Protein AF-A0A350DF01-F1 (afdb_monomer_lite)

Foldseek 3Di:
DDDDDPPDAEEAEDALVVCLVPVCVV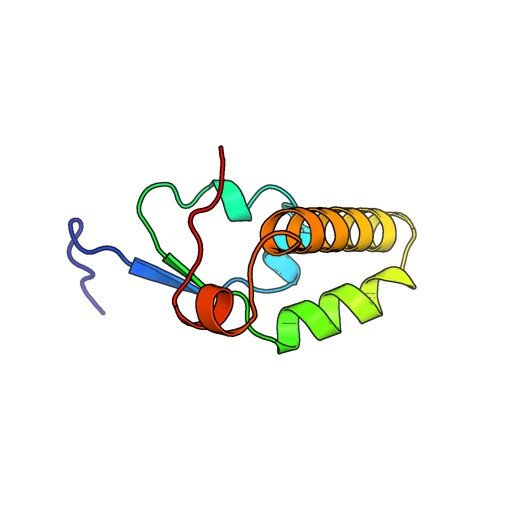VVSVRHHYDYDPVSLVVLVVQCPPDPSSVVSSVSSNVLVCVQCVVPDPVRVVVPDDDDD

Structure (mmCIF, N/CA/C/O backbone):
data_AF-A0A350DF01-F1
#
_entry.id   AF-A0A350DF01-F1
#
loop_
_atom_site.group_PDB
_atom_site.id
_atom_site.type_symbol
_atom_site.label_atom_id
_atom_site.label_alt_id
_atom_site.label_comp_id
_atom_site.label_asym_id
_atom_site.label_entity_id
_atom_site.label_seq_id
_atom_site.pdbx_PDB_ins_code
_atom_site.Cartn_x
_atom_site.Cartn_y
_atom_site.Cartn_z
_atom_site.occupancy
_atom_site.B_iso_or_equiv
_atom_site.auth_seq_id
_atom_site.auth_comp_id
_atom_site.auth_asym_id
_atom_site.auth_atom_id
_atom_site.pdbx_PDB_model_num
ATOM 1 N N . MET A 1 1 ? -16.815 -24.517 -8.673 1.00 41.44 1 MET A N 1
ATOM 2 C CA . MET A 1 1 ? -17.236 -23.113 -8.864 1.00 41.44 1 MET A CA 1
ATOM 3 C C . MET A 1 1 ? -17.590 -22.551 -7.498 1.00 41.44 1 MET A C 1
ATOM 5 O O . MET A 1 1 ? -18.622 -22.922 -6.954 1.00 41.44 1 MET A O 1
ATOM 9 N N . VAL A 1 2 ? -16.684 -21.780 -6.890 1.00 55.34 2 VAL A N 1
ATOM 10 C CA . VAL A 1 2 ? -16.883 -21.222 -5.543 1.00 55.34 2 VAL A CA 1
ATOM 11 C C . VAL A 1 2 ? -17.995 -20.175 -5.625 1.00 55.34 2 VAL A C 1
ATOM 13 O O . VAL A 1 2 ? -17.851 -19.171 -6.320 1.00 55.34 2 VAL A O 1
ATOM 16 N N . ARG A 1 3 ? -19.129 -20.426 -4.965 1.00 53.84 3 ARG A N 1
ATOM 17 C CA . ARG A 1 3 ? -20.161 -19.408 -4.751 1.00 53.84 3 ARG A CA 1
ATOM 18 C C . ARG A 1 3 ? -19.709 -18.559 -3.571 1.00 53.84 3 ARG A C 1
ATOM 20 O O . ARG A 1 3 ? -19.815 -18.992 -2.435 1.00 53.84 3 ARG A O 1
ATOM 27 N N . LEU A 1 4 ? -19.152 -17.387 -3.857 1.00 61.53 4 LEU A N 1
ATOM 28 C CA . LEU A 1 4 ? -18.862 -16.395 -2.828 1.00 61.53 4 LEU A CA 1
ATOM 29 C C . LEU A 1 4 ? -20.163 -15.673 -2.486 1.00 61.53 4 LEU A C 1
ATOM 31 O O . LEU A 1 4 ? -20.675 -14.893 -3.297 1.00 61.53 4 LEU A O 1
ATOM 35 N N . ASP A 1 5 ? -20.692 -15.951 -1.300 1.00 58.56 5 ASP A N 1
ATOM 36 C CA . ASP A 1 5 ? -21.833 -15.244 -0.737 1.00 58.56 5 ASP A CA 1
ATOM 37 C C . ASP A 1 5 ? -21.608 -13.728 -0.807 1.00 58.56 5 ASP A C 1
ATOM 39 O O . ASP A 1 5 ? -20.556 -13.196 -0.451 1.00 58.56 5 ASP A O 1
ATOM 43 N N . LYS A 1 6 ? -22.606 -13.012 -1.328 1.00 57.50 6 LYS A N 1
ATOM 44 C CA . LYS A 1 6 ? -22.525 -11.584 -1.681 1.00 57.50 6 LYS A CA 1
ATOM 45 C C . LYS A 1 6 ? -22.447 -10.638 -0.466 1.00 57.50 6 LYS A C 1
ATOM 47 O O . LYS A 1 6 ? -22.436 -9.433 -0.660 1.00 57.50 6 LYS A O 1
ATOM 52 N N . LYS A 1 7 ? -22.447 -11.183 0.757 1.00 59.91 7 LYS A N 1
ATOM 53 C CA . LYS A 1 7 ? -22.457 -10.457 2.041 1.00 59.91 7 LY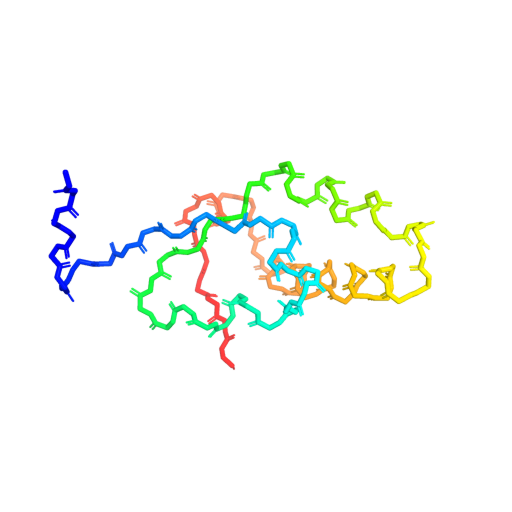S A CA 1
ATOM 54 C C . LYS A 1 7 ? -21.178 -10.623 2.872 1.00 59.91 7 LYS A C 1
ATOM 56 O O . LYS A 1 7 ? -21.090 -10.024 3.935 1.00 59.91 7 LYS A O 1
ATOM 61 N N . ALA A 1 8 ? -20.229 -11.454 2.443 1.00 69.75 8 ALA A N 1
ATOM 62 C CA . ALA A 1 8 ? -18.985 -11.655 3.178 1.00 69.75 8 ALA A CA 1
ATOM 63 C C . ALA A 1 8 ? -17.926 -10.644 2.721 1.00 69.75 8 ALA A C 1
ATOM 65 O O . ALA A 1 8 ? -17.679 -10.537 1.517 1.00 69.75 8 ALA A O 1
ATOM 66 N N . THR A 1 9 ? -17.285 -9.960 3.674 1.00 78.06 9 THR A N 1
ATOM 67 C CA . THR A 1 9 ? -16.035 -9.219 3.456 1.00 78.06 9 THR A CA 1
ATOM 68 C C . THR A 1 9 ? -15.038 -10.169 2.803 1.00 78.06 9 THR A C 1
ATOM 70 O O . THR A 1 9 ? -14.677 -11.201 3.371 1.00 78.06 9 THR A O 1
ATOM 73 N N . ARG A 1 10 ? -14.663 -9.877 1.558 1.00 86.81 10 ARG A N 1
ATOM 74 C CA . ARG A 1 10 ? -13.668 -10.667 0.817 1.00 86.81 10 ARG A CA 1
ATOM 75 C C . ARG A 1 10 ? -12.295 -10.055 1.023 1.00 86.81 10 ARG A C 1
ATOM 77 O O . ARG A 1 10 ? -12.170 -8.841 1.131 1.00 86.81 10 ARG A O 1
ATOM 84 N N . LEU A 1 11 ? -11.292 -10.919 1.018 1.00 88.88 11 LEU A N 1
ATOM 85 C CA . LEU A 1 11 ? -9.891 -10.539 1.021 1.00 88.88 11 LEU A CA 1
ATOM 86 C C . LEU A 1 11 ? -9.402 -10.479 -0.430 1.00 88.88 11 LEU A C 1
ATOM 88 O O . LEU A 1 11 ? -9.444 -11.493 -1.132 1.00 88.88 11 LEU A O 1
ATOM 92 N N . TYR A 1 12 ? -8.947 -9.315 -0.880 1.00 90.69 12 TYR A N 1
ATOM 93 C CA . TYR A 1 12 ? -8.277 -9.155 -2.166 1.00 90.69 12 TYR A CA 1
ATOM 94 C C . TYR A 1 12 ? -6.773 -9.105 -1.960 1.00 90.69 12 TYR A C 1
ATOM 96 O O . TYR A 1 12 ? -6.269 -8.355 -1.130 1.00 90.69 12 TYR A O 1
ATOM 104 N N . VAL A 1 13 ? -6.049 -9.890 -2.748 1.00 91.38 13 VAL A N 1
ATOM 105 C CA . VAL A 1 13 ? -4.592 -9.811 -2.811 1.00 91.38 13 VAL A CA 1
ATOM 106 C C . VAL A 1 13 ? -4.241 -8.989 -4.039 1.00 91.38 13 VAL A C 1
ATOM 108 O O . VAL A 1 13 ? -4.592 -9.378 -5.155 1.00 91.38 13 VAL A O 1
ATOM 111 N N . LEU A 1 14 ? -3.602 -7.841 -3.836 1.00 91.69 14 LEU A N 1
ATOM 112 C CA . LEU A 1 14 ? -3.173 -6.990 -4.938 1.00 91.69 14 LEU A CA 1
ATOM 113 C C . LEU A 1 14 ? -1.845 -7.457 -5.515 1.00 91.69 14 LEU A C 1
ATOM 115 O O . LEU A 1 14 ? -0.970 -7.928 -4.797 1.00 91.69 14 LEU A O 1
ATOM 119 N N . ASP A 1 15 ? -1.724 -7.280 -6.825 1.00 93.81 15 ASP A N 1
ATOM 120 C CA . ASP A 1 15 ? -0.528 -7.534 -7.620 1.00 93.81 15 ASP A CA 1
ATOM 121 C C . ASP A 1 15 ? 0.068 -6.185 -8.061 1.00 93.81 15 ASP A C 1
ATOM 123 O O . ASP A 1 15 ? -0.650 -5.196 -8.258 1.00 93.81 15 ASP A O 1
ATOM 127 N N . THR A 1 16 ? 1.381 -6.148 -8.257 1.00 92.69 16 THR A N 1
ATOM 128 C CA . THR A 1 16 ? 2.122 -5.027 -8.832 1.00 92.69 16 THR A CA 1
ATOM 129 C C . THR A 1 16 ? 1.519 -4.559 -10.152 1.00 92.69 16 THR A C 1
ATOM 131 O O . THR A 1 16 ? 1.408 -3.355 -10.370 1.00 92.69 16 THR A O 1
ATOM 134 N N . ASN A 1 17 ? 1.080 -5.475 -11.022 1.00 91.62 17 ASN A N 1
ATOM 135 C CA . ASN A 1 17 ? 0.494 -5.100 -12.315 1.00 91.62 17 ASN A CA 1
ATOM 136 C C . ASN A 1 17 ? -0.784 -4.270 -12.155 1.00 91.62 17 ASN A C 1
ATOM 138 O O . ASN A 1 17 ? -0.976 -3.291 -12.875 1.00 91.62 17 ASN A O 1
ATOM 142 N N . VAL A 1 18 ? -1.634 -4.623 -11.187 1.00 93.12 18 VAL A N 1
ATOM 143 C CA . VAL A 1 18 ? -2.858 -3.865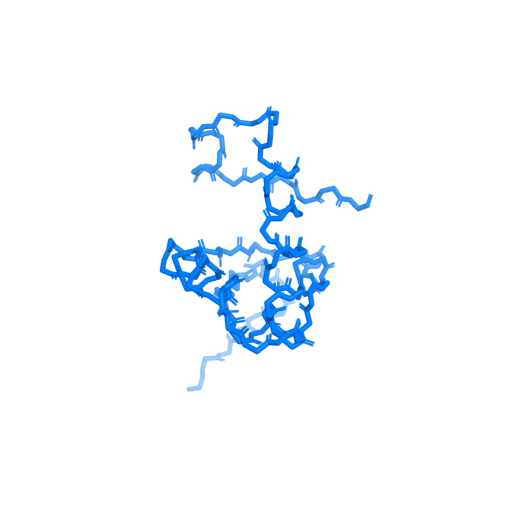 -10.898 1.00 93.12 18 VAL A CA 1
ATOM 144 C C . VAL A 1 18 ? -2.494 -2.454 -10.452 1.00 93.12 18 VAL A C 1
ATOM 146 O O . VAL A 1 18 ? -3.033 -1.496 -10.991 1.00 93.12 18 VAL A O 1
ATOM 149 N N . LEU A 1 19 ? -1.526 -2.324 -9.542 1.00 91.94 19 LEU A N 1
ATOM 150 C CA . LEU A 1 19 ? -1.077 -1.025 -9.043 1.00 91.94 19 LEU A CA 1
ATOM 151 C C . LEU A 1 19 ? -0.403 -0.184 -10.141 1.00 91.94 19 LEU A C 1
ATOM 153 O O . LEU A 1 19 ? -0.631 1.019 -10.220 1.00 91.94 19 LEU A O 1
ATOM 157 N N . ILE A 1 20 ? 0.402 -0.797 -11.016 1.00 91.94 20 ILE A N 1
ATOM 158 C CA . ILE A 1 20 ? 1.063 -0.105 -12.134 1.00 91.94 20 ILE A CA 1
ATOM 159 C C . ILE A 1 20 ? 0.049 0.424 -13.155 1.00 91.94 20 ILE A C 1
ATOM 161 O O . ILE A 1 20 ? 0.241 1.522 -13.681 1.00 91.94 20 ILE A O 1
ATOM 165 N N . HIS A 1 21 ? -1.007 -0.338 -13.446 1.00 91.00 21 HIS A N 1
ATOM 166 C CA . HIS A 1 21 ? -2.056 0.083 -14.374 1.00 91.00 21 HIS A CA 1
ATOM 167 C C . HIS A 1 21 ? -3.043 1.069 -13.742 1.00 91.00 21 HIS A C 1
ATOM 169 O O . HIS A 1 21 ? -3.501 1.985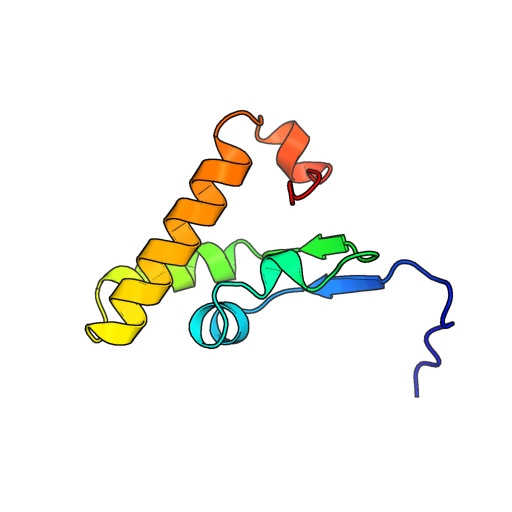 -14.424 1.00 91.00 21 HIS A O 1
ATOM 175 N N . ASP A 1 22 ? -3.337 0.908 -12.452 1.00 91.81 22 ASP A N 1
ATOM 176 C CA . ASP A 1 22 ? -4.196 1.790 -11.673 1.00 91.81 22 ASP A CA 1
ATOM 177 C C . ASP A 1 22 ? -3.572 2.093 -10.291 1.00 91.81 22 ASP A C 1
ATOM 179 O O . ASP A 1 22 ? -3.734 1.324 -9.338 1.00 91.81 22 ASP A O 1
ATOM 183 N N . PRO A 1 23 ? -2.913 3.258 -10.132 1.00 89.75 23 PRO A N 1
ATOM 184 C CA . PRO A 1 23 ? -2.328 3.683 -8.859 1.00 89.75 23 PRO A CA 1
ATOM 185 C C . PRO A 1 23 ? -3.371 3.919 -7.761 1.00 89.75 23 PRO A C 1
ATOM 187 O O . PRO A 1 23 ? -3.018 3.995 -6.586 1.00 89.75 23 PRO A O 1
ATOM 190 N N . THR A 1 24 ? -4.638 4.092 -8.146 1.00 89.62 24 THR A N 1
ATOM 191 C CA . THR A 1 24 ? -5.760 4.352 -7.239 1.00 89.62 24 THR A CA 1
ATOM 192 C C . THR A 1 24 ? -6.492 3.084 -6.818 1.00 89.62 24 THR A C 1
ATOM 194 O O . THR A 1 24 ? -7.362 3.157 -5.954 1.00 89.62 24 THR A O 1
ATOM 197 N N . ALA A 1 25 ? -6.088 1.915 -7.331 1.00 90.62 25 ALA A N 1
ATOM 198 C CA . ALA A 1 25 ? -6.733 0.635 -7.050 1.00 90.62 25 ALA A CA 1
ATOM 199 C C . ALA A 1 25 ? -6.908 0.358 -5.550 1.00 90.62 25 ALA A C 1
ATOM 201 O O . ALA A 1 25 ? -7.941 -0.169 -5.156 1.00 90.62 25 ALA A O 1
ATOM 202 N N . LEU A 1 26 ? -5.956 0.771 -4.703 1.00 87.00 26 LEU A N 1
ATOM 203 C CA . LEU A 1 26 ? -6.028 0.626 -3.240 1.00 87.00 26 LEU A CA 1
ATOM 204 C C . LEU A 1 26 ? -7.315 1.192 -2.620 1.00 87.00 26 LEU A C 1
ATOM 206 O O . LEU A 1 26 ? -7.763 0.687 -1.596 1.00 87.00 26 LEU A O 1
ATOM 210 N N . TYR A 1 27 ? -7.918 2.201 -3.246 1.00 87.94 27 TYR A N 1
ATOM 211 C CA . TYR A 1 27 ? -9.103 2.894 -2.743 1.00 87.94 27 TYR A CA 1
ATOM 212 C C . TYR A 1 27 ? -10.419 2.361 -3.327 1.00 87.94 27 TYR A C 1
ATOM 214 O O . TYR A 1 27 ? -11.488 2.816 -2.939 1.00 87.94 27 TYR A O 1
ATOM 222 N N . HIS A 1 28 ? -10.380 1.390 -4.246 1.00 87.38 28 HIS A N 1
ATOM 223 C CA . HIS A 1 28 ? -11.573 0.881 -4.936 1.00 87.38 28 HIS A CA 1
ATOM 224 C C . HIS A 1 28 ? -12.263 -0.296 -4.218 1.00 87.38 28 HIS A C 1
ATOM 226 O O . HIS A 1 28 ? -13.221 -0.870 -4.739 1.00 87.38 28 HIS A O 1
ATOM 232 N N . PHE A 1 29 ? -11.804 -0.665 -3.019 1.00 83.00 29 PHE A N 1
ATOM 233 C CA . PHE A 1 29 ? -12.224 -1.874 -2.301 1.00 83.00 29 PHE A CA 1
ATOM 234 C C . PHE A 1 29 ? -13.073 -1.579 -1.057 1.00 83.00 29 PHE A C 1
ATOM 236 O O . PHE A 1 29 ? -12.935 -2.255 -0.049 1.00 83.00 29 PHE A O 1
ATOM 243 N N . ASP A 1 30 ? -13.992 -0.614 -1.153 1.00 67.81 30 ASP A N 1
ATOM 244 C CA . ASP A 1 30 ? -14.746 0.062 -0.073 1.00 67.81 30 ASP A CA 1
ATOM 245 C C . ASP A 1 30 ? -15.477 -0.790 1.000 1.00 67.81 30 ASP A C 1
ATOM 247 O O . ASP A 1 30 ? -16.045 -0.231 1.936 1.00 67.81 30 ASP A O 1
ATOM 251 N N . GLU A 1 31 ? -15.447 -2.121 0.921 1.00 77.25 31 GLU A N 1
ATOM 252 C CA . GLU A 1 31 ? -16.024 -3.053 1.909 1.00 77.25 31 GLU A CA 1
ATOM 253 C C . GLU A 1 31 ? -15.160 -4.315 2.121 1.00 77.25 31 GLU A C 1
ATOM 255 O O . GLU A 1 31 ? -15.631 -5.326 2.647 1.00 77.25 31 GLU A O 1
ATOM 260 N N . HIS A 1 32 ? -13.915 -4.299 1.646 1.00 84.94 32 HIS A N 1
ATOM 261 C CA . HIS A 1 32 ? -13.084 -5.482 1.483 1.00 84.94 32 HIS A CA 1
ATOM 262 C C . HIS A 1 32 ? -11.668 -5.246 1.992 1.00 84.94 32 HIS A C 1
ATOM 264 O O . HIS A 1 32 ? -11.079 -4.189 1.774 1.00 84.94 32 HIS A O 1
ATOM 270 N N . ASP A 1 33 ? -11.107 -6.276 2.613 1.00 87.31 33 ASP A N 1
ATOM 271 C CA . ASP A 1 33 ? -9.733 -6.232 3.084 1.00 87.31 33 ASP A CA 1
ATOM 272 C C . ASP A 1 33 ? -8.784 -6.387 1.898 1.00 87.31 33 ASP A C 1
ATOM 274 O O . ASP A 1 33 ? -8.964 -7.253 1.035 1.00 87.31 33 ASP A O 1
ATOM 278 N N .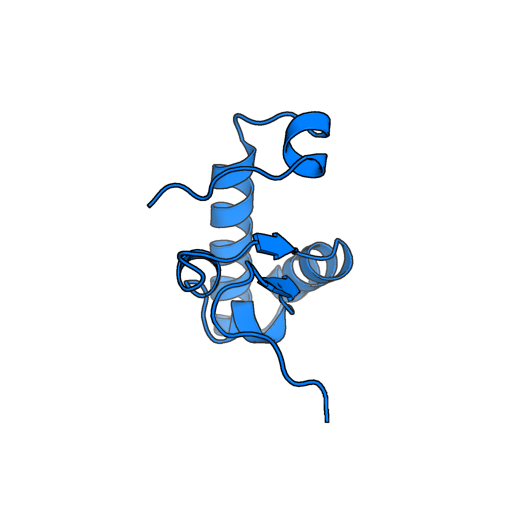 VAL A 1 34 ? -7.750 -5.554 1.866 1.00 90.00 34 VAL A N 1
ATOM 279 C CA . VAL A 1 34 ? -6.726 -5.574 0.825 1.00 90.00 34 VAL A CA 1
ATOM 280 C C . VAL A 1 34 ? -5.403 -5.997 1.438 1.00 90.00 34 VAL A C 1
ATOM 282 O O . VAL A 1 34 ? -4.906 -5.378 2.375 1.00 90.00 34 VAL A O 1
ATOM 285 N N . VAL A 1 35 ? -4.804 -7.038 0.872 1.00 91.38 35 VAL A N 1
ATOM 286 C CA . VAL A 1 35 ? -3.467 -7.507 1.226 1.00 91.38 35 VAL A CA 1
ATOM 287 C C . VAL A 1 35 ? -2.517 -7.164 0.099 1.00 91.38 35 VAL A C 1
ATOM 289 O O . VAL A 1 35 ? -2.745 -7.519 -1.058 1.00 91.38 35 VAL A O 1
ATOM 292 N N . ILE A 1 36 ? -1.418 -6.510 0.459 1.00 91.00 36 ILE A N 1
ATOM 293 C CA . ILE A 1 36 ? -0.289 -6.273 -0.433 1.00 91.00 36 ILE A CA 1
ATOM 294 C C . ILE A 1 36 ? 0.823 -7.233 -0.007 1.00 91.00 36 ILE A C 1
ATOM 296 O O . ILE A 1 36 ? 1.389 -7.066 1.076 1.00 91.00 36 ILE A O 1
ATOM 300 N N . PRO A 1 37 ? 1.137 -8.258 -0.812 1.00 92.38 37 PRO A N 1
ATOM 301 C CA . PRO A 1 37 ? 2.261 -9.140 -0.536 1.00 92.38 37 PRO A CA 1
ATOM 302 C C . PRO A 1 37 ? 3.581 -8.366 -0.479 1.00 92.38 37 PRO A C 1
ATOM 304 O O . PRO A 1 37 ? 3.794 -7.430 -1.249 1.00 92.38 37 PRO A O 1
ATOM 307 N N . MET A 1 38 ? 4.521 -8.812 0.358 1.00 91.12 38 MET A N 1
ATOM 308 C CA . MET A 1 38 ? 5.870 -8.227 0.406 1.00 91.12 38 MET A CA 1
ATOM 309 C C . MET A 1 38 ? 6.557 -8.255 -0.970 1.00 91.12 38 MET A C 1
ATOM 311 O O . MET A 1 38 ? 7.224 -7.298 -1.352 1.00 91.12 38 MET A O 1
ATOM 315 N N . THR A 1 39 ? 6.313 -9.306 -1.759 1.00 94.19 39 THR A N 1
ATOM 316 C CA . THR A 1 39 ? 6.833 -9.439 -3.128 1.00 94.19 39 THR A CA 1
ATOM 317 C C . THR A 1 39 ? 6.393 -8.290 -4.036 1.00 94.19 39 THR A C 1
ATOM 319 O O . THR A 1 39 ? 7.182 -7.826 -4.852 1.00 94.19 39 THR A O 1
ATOM 322 N N . VAL A 1 40 ? 5.176 -7.768 -3.857 1.00 93.62 40 VAL A N 1
ATOM 323 C CA . VAL A 1 40 ? 4.673 -6.614 -4.619 1.00 93.62 40 VAL A CA 1
ATOM 324 C C . VAL A 1 40 ? 5.429 -5.342 -4.251 1.00 93.62 40 VAL A C 1
ATOM 326 O O . VAL A 1 40 ? 5.762 -4.543 -5.124 1.00 93.62 40 VAL A O 1
ATOM 329 N N . LEU A 1 41 ? 5.776 -5.160 -2.974 1.00 91.44 41 LEU A N 1
ATOM 330 C CA . LEU A 1 41 ? 6.600 -4.028 -2.539 1.00 91.44 41 LEU A CA 1
ATOM 331 C C . LEU A 1 41 ? 8.009 -4.092 -3.149 1.00 91.44 41 LEU A C 1
ATOM 333 O O . LEU A 1 41 ? 8.513 -3.084 -3.646 1.00 91.44 41 LEU A O 1
ATOM 337 N N . GLU A 1 42 ? 8.621 -5.277 -3.164 1.00 93.44 42 GLU A N 1
ATOM 338 C CA . GLU A 1 42 ? 9.932 -5.509 -3.784 1.00 93.44 42 GLU A CA 1
ATOM 339 C C . GLU A 1 42 ? 9.912 -5.259 -5.298 1.00 93.44 42 GLU A C 1
ATOM 341 O O . GLU A 1 42 ? 10.840 -4.675 -5.865 1.00 93.44 42 GLU A O 1
ATOM 346 N N . GLU A 1 43 ? 8.853 -5.691 -5.979 1.00 93.56 43 GLU A N 1
ATOM 347 C CA . GLU A 1 43 ? 8.672 -5.457 -7.408 1.00 93.56 43 GLU A CA 1
ATOM 348 C C . GLU A 1 43 ? 8.442 -3.980 -7.720 1.00 93.56 43 GLU A C 1
ATOM 350 O O . GLU A 1 43 ? 9.052 -3.455 -8.655 1.00 93.56 43 GLU A O 1
ATOM 355 N N . LEU A 1 44 ? 7.616 -3.277 -6.940 1.00 92.12 44 LEU A N 1
ATOM 356 C CA . LEU A 1 44 ? 7.444 -1.830 -7.074 1.00 92.12 44 LEU A CA 1
ATOM 357 C C . LEU A 1 44 ? 8.778 -1.095 -6.921 1.00 92.12 44 LEU A C 1
ATOM 359 O O . LEU A 1 44 ? 9.032 -0.147 -7.665 1.00 92.12 44 LEU A O 1
ATOM 363 N N . ASP A 1 45 ? 9.649 -1.540 -6.013 1.00 90.75 45 ASP A N 1
ATOM 364 C CA . ASP A 1 45 ? 10.976 -0.951 -5.838 1.00 90.75 45 ASP A CA 1
ATOM 365 C C . ASP A 1 45 ? 11.866 -1.137 -7.076 1.00 90.75 45 ASP A C 1
ATOM 367 O O . ASP A 1 45 ? 12.440 -0.168 -7.580 1.00 90.75 45 ASP A O 1
ATOM 371 N N . LYS A 1 46 ? 11.879 -2.341 -7.665 1.00 92.56 46 LYS A N 1
ATOM 372 C CA . LYS A 1 46 ? 12.593 -2.618 -8.928 1.00 92.56 46 LYS A CA 1
ATOM 373 C C . LYS A 1 46 ? 12.094 -1.739 -10.079 1.00 92.56 46 LYS A C 1
ATOM 375 O O . LYS A 1 46 ? 12.895 -1.214 -10.857 1.00 92.56 46 LYS A O 1
ATOM 380 N N . HIS A 1 47 ? 10.783 -1.521 -10.169 1.00 91.88 47 HIS A N 1
ATOM 381 C CA . HIS A 1 47 ? 10.177 -0.707 -11.226 1.00 91.88 47 HIS A CA 1
ATOM 382 C C . HIS A 1 47 ? 10.535 0.786 -11.144 1.00 91.88 47 HIS A C 1
ATOM 384 O O . HIS A 1 47 ? 10.434 1.484 -12.156 1.00 91.88 47 HIS A O 1
ATOM 390 N N . LYS A 1 48 ? 11.035 1.293 -10.004 1.00 88.06 48 LYS A N 1
ATOM 391 C CA . LYS A 1 48 ? 11.471 2.698 -9.862 1.00 88.06 48 LYS A CA 1
ATOM 392 C C . LYS A 1 48 ? 12.618 3.079 -10.803 1.00 88.06 48 LYS A C 1
ATOM 394 O O . LYS A 1 48 ? 12.794 4.271 -11.055 1.00 88.06 48 LYS A O 1
ATOM 399 N N . ASN A 1 49 ? 13.372 2.113 -11.328 1.00 86.69 49 ASN A N 1
ATOM 400 C CA . ASN A 1 49 ? 14.490 2.339 -12.255 1.00 86.69 49 ASN A CA 1
ATOM 401 C C . ASN A 1 49 ? 14.169 1.950 -13.711 1.00 86.69 49 ASN A C 1
ATOM 403 O O . ASN A 1 49 ? 15.057 1.966 -14.559 1.00 86.69 49 ASN A O 1
ATOM 407 N N . GLY A 1 50 ? 12.915 1.588 -14.001 1.00 81.12 50 GLY A N 1
ATOM 408 C CA . GLY A 1 50 ? 12.472 1.159 -15.327 1.00 81.12 50 GLY A CA 1
ATOM 409 C C . GLY A 1 50 ? 12.134 2.308 -16.285 1.00 81.12 50 GLY A C 1
ATOM 410 O O . GLY A 1 50 ? 12.602 3.440 -16.155 1.00 81.12 50 GLY A O 1
ATOM 411 N N . ILE A 1 51 ? 11.274 2.011 -17.264 1.00 84.31 51 ILE A N 1
ATOM 412 C CA . ILE A 1 51 ? 10.782 2.974 -18.264 1.00 84.31 51 ILE A CA 1
ATOM 413 C C . ILE A 1 51 ? 10.131 4.172 -17.563 1.00 84.31 51 ILE A C 1
ATOM 415 O O . ILE A 1 51 ? 9.425 4.013 -16.569 1.00 84.31 51 ILE A O 1
ATOM 419 N N . ARG A 1 52 ? 10.340 5.378 -18.105 1.00 87.62 52 ARG A N 1
ATOM 420 C CA . ARG A 1 52 ? 10.004 6.658 -17.458 1.00 87.62 52 ARG A CA 1
ATOM 421 C C . ARG A 1 52 ? 8.572 6.736 -16.914 1.00 87.62 52 ARG A C 1
ATOM 423 O O . ARG A 1 52 ? 8.370 7.301 -15.843 1.00 87.62 52 ARG A O 1
ATOM 430 N N . GLU A 1 53 ? 7.599 6.173 -17.625 1.00 87.88 53 GLU A N 1
ATOM 431 C CA . GLU A 1 53 ? 6.194 6.162 -17.206 1.00 87.88 53 GLU A CA 1
ATOM 432 C C . GLU A 1 53 ? 5.930 5.174 -16.060 1.00 87.88 53 GLU A C 1
ATOM 434 O O . GLU A 1 53 ? 5.442 5.581 -15.007 1.00 87.88 53 GLU A O 1
ATOM 439 N N . ILE A 1 54 ? 6.349 3.914 -16.213 1.00 90.50 54 ILE A N 1
ATOM 440 C CA . ILE A 1 54 ? 6.211 2.870 -15.184 1.00 90.50 54 ILE A CA 1
ATOM 441 C C . ILE A 1 54 ? 6.945 3.281 -13.902 1.00 90.50 54 ILE A C 1
ATOM 443 O O . ILE A 1 54 ? 6.395 3.198 -12.808 1.00 90.50 54 ILE A O 1
ATOM 447 N N . ALA A 1 55 ? 8.159 3.820 -14.031 1.00 92.62 55 ALA A N 1
ATOM 448 C CA . ALA A 1 55 ? 8.944 4.313 -12.907 1.00 92.62 55 ALA A CA 1
ATOM 449 C C . ALA A 1 55 ? 8.276 5.495 -12.189 1.00 92.62 55 ALA A C 1
ATOM 451 O O . ALA A 1 55 ? 8.394 5.630 -10.970 1.00 92.62 55 ALA A O 1
ATOM 452 N N . ARG A 1 56 ? 7.568 6.374 -12.914 1.00 92.31 56 ARG A N 1
ATOM 453 C CA . ARG A 1 56 ? 6.786 7.464 -12.306 1.00 92.31 56 ARG A CA 1
ATOM 454 C C . ARG A 1 56 ? 5.656 6.891 -11.457 1.00 92.31 56 ARG A C 1
ATOM 456 O O . ARG A 1 56 ? 5.516 7.297 -10.303 1.00 92.31 56 ARG A O 1
ATOM 463 N N . THR A 1 57 ? 4.904 5.950 -12.018 1.00 91.94 57 THR A N 1
ATOM 464 C CA . THR A 1 57 ? 3.784 5.293 -11.347 1.00 91.94 57 THR A CA 1
ATOM 465 C C . THR A 1 57 ? 4.244 4.499 -10.123 1.00 91.94 57 THR A C 1
ATOM 467 O O . THR A 1 57 ? 3.737 4.727 -9.028 1.00 91.94 57 THR A O 1
ATOM 470 N N . ALA A 1 58 ? 5.288 3.677 -10.250 1.00 93.31 58 ALA A N 1
ATOM 471 C CA . ALA A 1 58 ? 5.867 2.921 -9.138 1.00 93.31 58 ALA A CA 1
ATOM 472 C C . ALA A 1 58 ? 6.318 3.828 -7.978 1.00 93.31 58 ALA A C 1
ATOM 474 O O . ALA A 1 58 ? 6.051 3.544 -6.810 1.00 93.31 58 ALA A O 1
ATOM 475 N N . ARG A 1 59 ? 6.948 4.975 -8.281 1.00 93.06 59 ARG A N 1
ATOM 476 C CA . ARG A 1 59 ? 7.312 5.969 -7.256 1.00 93.06 59 ARG A CA 1
ATOM 477 C C . ARG A 1 59 ? 6.094 6.630 -6.615 1.00 93.06 59 ARG A C 1
ATOM 479 O O . ARG A 1 59 ? 6.157 6.957 -5.437 1.00 93.06 59 ARG A O 1
ATOM 486 N N . GLN A 1 60 ? 5.023 6.868 -7.373 1.00 93.25 60 GLN A N 1
ATOM 487 C CA . GLN A 1 60 ? 3.775 7.405 -6.831 1.00 93.25 60 GLN A CA 1
ATOM 488 C C . GLN A 1 60 ? 3.151 6.420 -5.840 1.00 93.25 60 GLN A C 1
ATOM 490 O O . GLN A 1 60 ? 2.927 6.805 -4.700 1.00 93.25 60 GLN A O 1
ATOM 495 N N . ILE A 1 61 ? 2.979 5.157 -6.236 1.00 93.56 61 ILE A N 1
ATOM 496 C CA . ILE A 1 61 ? 2.413 4.103 -5.380 1.00 93.56 61 ILE A CA 1
ATOM 497 C C . ILE A 1 61 ? 3.267 3.912 -4.127 1.00 93.56 61 ILE A C 1
ATOM 499 O O . ILE A 1 61 ? 2.745 3.902 -3.020 1.00 93.56 61 ILE A O 1
ATOM 503 N N . SER A 1 62 ? 4.593 3.828 -4.281 1.00 92.06 62 SER A N 1
ATOM 504 C CA . SER A 1 62 ? 5.506 3.681 -3.143 1.00 92.06 62 SER A CA 1
ATOM 505 C C . SER A 1 62 ? 5.386 4.837 -2.151 1.00 92.06 62 SER A C 1
ATOM 507 O O . SER A 1 62 ? 5.456 4.581 -0.957 1.00 92.06 62 SER A O 1
ATOM 509 N N . ARG A 1 63 ? 5.192 6.083 -2.615 1.00 92.12 63 ARG A N 1
ATOM 510 C CA . ARG A 1 63 ? 4.943 7.224 -1.720 1.00 92.12 63 ARG A CA 1
ATOM 511 C C . ARG A 1 63 ? 3.601 7.102 -1.017 1.00 92.12 63 ARG A C 1
ATOM 513 O O . ARG A 1 63 ? 3.571 7.239 0.192 1.00 92.12 63 ARG A O 1
ATOM 520 N N . THR A 1 64 ? 2.536 6.771 -1.743 1.00 91.12 64 THR A N 1
ATOM 521 C CA . THR A 1 64 ? 1.211 6.549 -1.153 1.00 91.12 64 THR A CA 1
ATOM 522 C C . THR A 1 64 ? 1.256 5.485 -0.054 1.00 91.12 64 THR A C 1
ATOM 524 O O . THR A 1 64 ? 0.740 5.708 1.033 1.00 91.12 64 THR A O 1
ATOM 527 N N . LEU A 1 65 ? 1.929 4.355 -0.293 1.00 90.12 65 LEU A N 1
ATOM 528 C CA . LEU A 1 65 ? 2.093 3.297 0.709 1.00 90.12 65 LEU A CA 1
ATOM 529 C C . LEU A 1 65 ? 2.920 3.752 1.915 1.00 90.12 65 LEU A C 1
ATOM 531 O O . LEU A 1 65 ? 2.567 3.436 3.050 1.00 90.12 65 LEU A O 1
ATOM 535 N N . SER A 1 66 ? 3.996 4.510 1.690 1.00 89.88 66 SER A N 1
ATOM 536 C CA . SER A 1 66 ? 4.744 5.135 2.783 1.00 89.88 66 SER A CA 1
ATOM 537 C C . SER A 1 66 ? 3.858 6.092 3.581 1.00 89.88 66 SER A C 1
ATOM 539 O O . SER A 1 66 ? 3.798 5.975 4.794 1.00 89.88 66 SER A O 1
ATOM 541 N N . ASP A 1 67 ? 3.094 6.967 2.932 1.00 91.00 67 ASP A N 1
ATOM 542 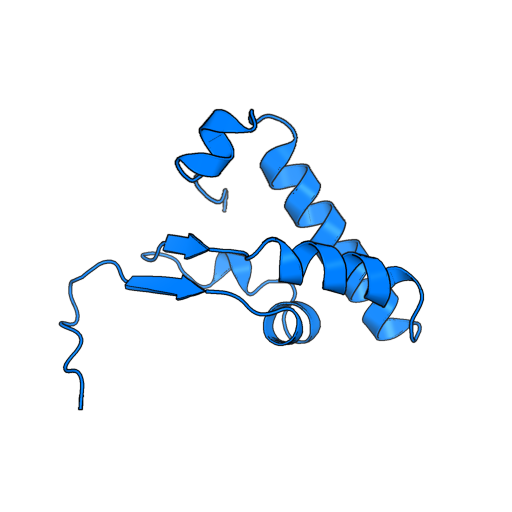C CA . ASP A 1 67 ? 2.222 7.933 3.606 1.00 91.00 67 ASP A CA 1
ATOM 543 C C . ASP A 1 67 ? 1.138 7.251 4.454 1.00 91.00 67 ASP A C 1
ATOM 545 O O . ASP A 1 67 ? 0.880 7.683 5.578 1.00 91.00 67 ASP A O 1
ATOM 549 N N . LEU A 1 68 ? 0.574 6.143 3.963 1.00 88.19 68 LEU A N 1
ATOM 550 C CA . LEU A 1 68 ? -0.388 5.317 4.699 1.00 88.19 68 LEU A CA 1
ATOM 551 C C . LEU A 1 68 ? 0.219 4.642 5.935 1.00 88.19 68 LEU A C 1
ATOM 553 O O . LEU A 1 68 ? -0.470 4.449 6.933 1.00 88.19 68 LEU A O 1
ATOM 557 N N . THR A 1 69 ? 1.500 4.278 5.875 1.00 88.94 69 THR A N 1
ATOM 558 C CA . THR A 1 69 ? 2.195 3.538 6.941 1.00 88.94 69 THR A CA 1
ATOM 559 C C . THR A 1 69 ? 3.044 4.432 7.848 1.00 88.94 69 THR A C 1
ATOM 561 O O . THR A 1 69 ? 3.480 3.986 8.903 1.00 88.94 69 THR A O 1
ATOM 564 N N . ASN A 1 70 ? 3.240 5.708 7.500 1.00 89.12 70 ASN A N 1
ATOM 565 C CA . ASN A 1 70 ? 4.166 6.624 8.179 1.00 89.12 70 ASN A CA 1
ATOM 566 C C . ASN A 1 70 ? 3.852 6.851 9.667 1.00 89.12 70 ASN A C 1
ATOM 568 O O . ASN A 1 70 ? 4.754 7.178 10.434 1.00 89.12 70 ASN A O 1
ATOM 572 N N . GLN A 1 71 ? 2.589 6.721 10.076 1.00 87.31 71 GLN A N 1
ATOM 573 C CA . GLN A 1 71 ? 2.152 6.913 11.467 1.00 87.31 71 GLN A CA 1
ATOM 574 C C . GLN A 1 71 ? 1.763 5.600 12.149 1.00 87.31 71 GLN A C 1
ATOM 576 O O . GLN A 1 71 ? 1.106 5.621 13.186 1.00 87.31 71 GLN A O 1
ATOM 581 N N . VAL A 1 72 ? 2.136 4.466 11.554 1.00 89.81 72 VAL A N 1
ATOM 582 C CA . VAL A 1 72 ? 1.651 3.154 11.962 1.00 89.81 72 VAL A CA 1
ATOM 583 C C . VAL A 1 72 ? 2.827 2.223 12.213 1.00 89.81 72 VAL A C 1
ATOM 585 O O . VAL A 1 72 ? 3.799 2.185 11.459 1.00 89.81 72 VAL A O 1
ATOM 588 N N . THR A 1 73 ? 2.765 1.478 13.306 1.00 90.56 73 THR A N 1
ATOM 589 C CA . THR A 1 73 ? 3.802 0.509 13.657 1.00 90.56 73 THR A CA 1
ATOM 590 C C . THR A 1 73 ? 3.680 -0.758 12.815 1.00 90.56 73 THR A C 1
ATOM 592 O O . THR A 1 73 ? 2.627 -1.075 12.261 1.00 90.56 73 THR A O 1
ATOM 595 N N . PHE A 1 74 ? 4.761 -1.534 12.743 1.00 86.75 74 PHE A N 1
ATOM 596 C CA . PHE A 1 74 ? 4.757 -2.813 12.032 1.00 86.75 74 PHE A CA 1
ATOM 597 C C . PHE A 1 74 ? 3.689 -3.785 12.568 1.00 86.75 74 PHE A C 1
ATOM 599 O O . PHE A 1 74 ? 2.999 -4.431 11.780 1.00 86.75 74 PHE A O 1
ATOM 606 N N . ASP A 1 75 ? 3.492 -3.832 13.889 1.00 89.81 75 ASP A N 1
ATOM 607 C CA . ASP A 1 75 ? 2.471 -4.670 14.534 1.00 89.81 75 ASP A CA 1
ATOM 608 C C . ASP A 1 75 ? 1.041 -4.255 14.155 1.00 89.81 75 ASP A C 1
ATOM 610 O O . ASP A 1 75 ? 0.151 -5.100 14.048 1.00 89.81 75 ASP A O 1
ATOM 614 N N . GLU A 1 76 ? 0.798 -2.960 13.951 1.00 88.94 76 GLU A N 1
ATOM 615 C CA . GLU A 1 76 ? -0.491 -2.445 13.479 1.00 88.94 76 GLU A CA 1
ATOM 616 C C . GLU A 1 76 ? -0.702 -2.755 11.992 1.00 88.94 76 GLU A C 1
ATOM 618 O O . GLU A 1 76 ? -1.785 -3.190 11.612 1.00 88.94 76 GLU A O 1
ATOM 623 N N . ILE A 1 77 ? 0.344 -2.649 11.164 1.00 87.25 77 ILE A N 1
ATOM 624 C CA . ILE A 1 77 ? 0.297 -3.055 9.749 1.00 87.25 77 ILE A CA 1
ATOM 625 C C . ILE A 1 77 ? -0.042 -4.545 9.620 1.00 87.25 77 ILE A C 1
ATOM 627 O O . ILE A 1 77 ? -0.874 -4.912 8.793 1.00 87.25 77 ILE A O 1
ATOM 631 N N . GLN A 1 78 ? 0.540 -5.407 10.463 1.00 86.38 78 GLN A N 1
ATOM 632 C CA . GLN A 1 78 ? 0.228 -6.842 10.476 1.00 86.38 78 GLN A CA 1
ATOM 633 C C . GLN A 1 78 ? -1.229 -7.146 10.846 1.00 86.38 78 GLN A C 1
ATOM 635 O O . GLN A 1 78 ? -1.783 -8.137 10.371 1.00 86.38 78 GLN A O 1
ATOM 640 N N . LYS A 1 79 ? -1.853 -6.311 11.684 1.00 86.88 79 LYS A N 1
ATOM 641 C CA . LYS A 1 79 ? -3.273 -6.431 12.052 1.00 86.88 79 LYS A CA 1
ATOM 642 C C . LYS A 1 79 ? -4.215 -5.844 10.997 1.00 86.88 79 LYS A C 1
ATOM 644 O O . LYS A 1 79 ? -5.417 -6.083 11.079 1.00 86.88 79 LYS A O 1
ATOM 649 N N . GLY A 1 80 ? -3.673 -5.129 10.013 1.00 86.25 80 GLY A N 1
ATOM 650 C CA . GLY A 1 80 ? -4.424 -4.362 9.030 1.00 86.25 80 GLY A CA 1
ATOM 651 C C . GLY A 1 80 ? -4.684 -2.937 9.513 1.00 86.25 80 GLY A C 1
ATOM 652 O O . GLY A 1 80 ? -4.964 -2.696 10.688 1.00 86.25 80 GLY A O 1
ATOM 653 N N . ILE A 1 81 ? -4.598 -1.986 8.583 1.00 87.62 81 ILE A N 1
ATOM 654 C CA . ILE A 1 81 ? -4.832 -0.563 8.843 1.00 87.62 81 ILE A CA 1
ATOM 655 C C . ILE A 1 81 ? -6.005 -0.077 7.989 1.00 87.62 81 ILE A C 1
ATOM 657 O O . ILE A 1 81 ? -6.139 -0.509 6.841 1.00 87.62 81 ILE A O 1
ATOM 661 N N . PRO A 1 82 ? -6.862 0.815 8.512 1.00 84.62 82 PRO A N 1
ATOM 662 C CA . PRO A 1 82 ? -7.912 1.411 7.706 1.00 84.62 82 PRO A CA 1
ATOM 663 C C . PRO A 1 82 ? -7.287 2.301 6.632 1.00 84.62 82 PRO A C 1
ATOM 665 O O . PRO A 1 82 ? -6.393 3.098 6.919 1.00 84.62 82 PRO A O 1
ATOM 668 N N . ILE A 1 83 ? -7.772 2.186 5.398 1.00 80.38 83 ILE A N 1
ATOM 669 C CA . ILE A 1 83 ? -7.347 3.062 4.308 1.00 80.38 83 ILE A CA 1
ATOM 670 C C . ILE A 1 83 ? -8.134 4.382 4.434 1.00 80.38 83 ILE A C 1
ATOM 672 O O . ILE A 1 83 ? -9.362 4.361 4.316 1.00 80.38 83 ILE A O 1
ATOM 676 N N . PRO A 1 84 ? -7.476 5.525 4.711 1.00 72.75 84 PRO A N 1
ATOM 677 C CA . PRO A 1 84 ? -8.122 6.830 4.725 1.00 72.75 84 PRO A CA 1
ATOM 678 C C . PRO A 1 84 ? -8.636 7.179 3.322 1.00 72.75 84 PRO A C 1
ATOM 680 O O . PRO A 1 84 ? -7.953 6.921 2.328 1.00 72.75 84 PRO A O 1
ATOM 683 N N . ARG A 1 85 ? -9.844 7.748 3.265 1.00 63.00 85 ARG A N 1
ATOM 684 C CA . ARG A 1 85 ? -10.474 8.258 2.038 1.00 63.00 85 ARG A CA 1
ATOM 685 C C . ARG A 1 85 ? -10.087 9.705 1.763 1.00 63.00 85 ARG A C 1
ATOM 687 O O . ARG A 1 85 ? -9.973 10.472 2.746 1.00 63.00 85 ARG A O 1
#

Radius of gyration: 14.06 Å; chains: 1; bounding box: 37×31×33 Å

pLDDT: mean 85.68, std 10.8, range [41.44, 94.19]

Sequence (85 aa):
MVRLDKKATRLYVLDTNVLIHDPTALYHFDEHDVVIPMTVLEELDKHKNGIREIARTARQISRTLSDLTNQVTFDEIQKGIPIPR

Secondary structure (DSSP, 8-state):
-----TTS-PEEEP-HHHHHH-TTGGGS-TTSEEE--HHHHHHHHHHTTSSHHHHHHHHHHHHHHHHHHTT--HHHHHH------